Protein AF-A0A523ALB8-F1 (afdb_monomer)

Mean predicted aligned error: 3.82 Å

Solvent-accessible surface area (backbone atoms only — not comparable to full-atom values): 4694 Å² total; per-residue (Å²): 139,84,90,81,88,75,92,64,66,83,56,67,46,86,61,34,48,69,53,73,40,71,79,68,85,43,100,67,68,70,64,42,75,51,79,45,48,79,85,52,91,65,97,73,86,87,86,78,84,86,60,91,80,71,59,71,71,59,57,53,52,58,60,76,71,106

Sequence (66 aa):
MELRRLKGGVTEAEGFQASGVRAGIRSQGLDLALLYCEEGAVPSAGAFTTSLTRAAPVVLTMNHLR

Radius of gyration: 15.39 Å; Cα contacts (8 Å, |Δi|>4): 55; chains: 1; bounding box: 38×24×37 Å

pLDDT: mean 94.92, std 4.91, range [66.94, 98.44]

Foldseek 3Di:
DDDDDDPDDPPVDPQKDKDWDCPPPDPDDTDDMDIDGNVPDDQDDDDDDPDPDDDPVRVVVVVVND

Structure (mmCIF, N/CA/C/O backbone):
data_AF-A0A523ALB8-F1
#
_entry.id   AF-A0A523ALB8-F1
#
loop_
_atom_site.group_PDB
_atom_site.id
_atom_site.type_symbol
_atom_site.label_atom_id
_atom_site.label_alt_id
_atom_site.label_comp_id
_atom_site.label_asym_id
_atom_site.label_entity_id
_atom_site.label_seq_id
_atom_site.pdbx_PDB_ins_code
_atom_site.Cartn_x
_atom_site.Cartn_y
_atom_site.Cartn_z
_atom_site.occupancy
_atom_site.B_iso_or_equiv
_atom_site.auth_seq_id
_atom_site.auth_comp_id
_atom_site.auth_asym_id
_atom_site.auth_atom_id
_atom_site.pdbx_PDB_model_num
ATOM 1 N N . MET A 1 1 ? 19.774 12.519 -20.867 1.00 66.94 1 MET A N 1
ATOM 2 C CA . MET A 1 1 ? 18.612 11.804 -20.307 1.00 66.94 1 MET A CA 1
ATOM 3 C C . MET A 1 1 ? 17.376 12.518 -20.815 1.00 66.94 1 MET A C 1
ATOM 5 O O . MET A 1 1 ? 17.193 13.680 -20.477 1.00 66.94 1 MET A O 1
ATOM 9 N N . GLU A 1 2 ? 16.626 11.898 -21.720 1.00 83.38 2 GLU A N 1
ATOM 10 C CA . GLU A 1 2 ? 15.441 12.513 -22.323 1.00 83.38 2 GLU A CA 1
ATOM 11 C C . GLU A 1 2 ? 14.201 12.075 -21.541 1.00 83.38 2 GLU A C 1
ATOM 13 O O . GLU A 1 2 ? 13.990 10.886 -21.310 1.00 83.38 2 GLU A O 1
ATOM 18 N N . LEU A 1 3 ? 13.412 13.040 -21.070 1.00 87.12 3 LEU A N 1
ATOM 19 C CA . LEU A 1 3 ? 12.193 12.768 -20.317 1.00 87.12 3 LEU A CA 1
ATOM 20 C C . LEU A 1 3 ? 11.033 12.598 -21.296 1.00 87.12 3 LEU A C 1
ATOM 22 O O . LEU A 1 3 ? 10.617 13.554 -21.948 1.00 87.12 3 LEU A O 1
ATOM 26 N N . ARG A 1 4 ? 10.483 11.385 -21.372 1.00 89.50 4 ARG A N 1
ATOM 27 C CA . ARG A 1 4 ? 9.289 11.095 -22.171 1.00 89.50 4 ARG A CA 1
ATOM 28 C C . ARG A 1 4 ? 8.040 11.191 -21.305 1.00 89.50 4 ARG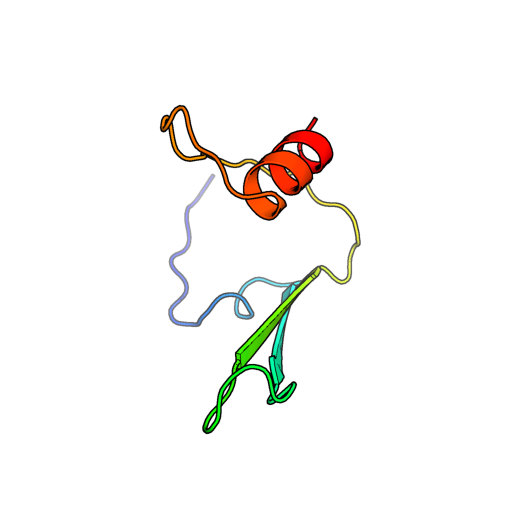 A C 1
ATOM 30 O O . ARG A 1 4 ? 7.925 10.503 -20.294 1.00 89.50 4 ARG A O 1
ATOM 37 N N . ARG A 1 5 ? 7.063 11.994 -21.729 1.00 89.06 5 ARG A N 1
ATOM 38 C CA . ARG A 1 5 ? 5.751 12.051 -21.075 1.00 89.06 5 ARG A CA 1
ATOM 39 C C . ARG A 1 5 ? 4.849 10.936 -21.598 1.00 89.06 5 ARG A C 1
ATOM 41 O O . ARG A 1 5 ? 4.567 10.875 -22.792 1.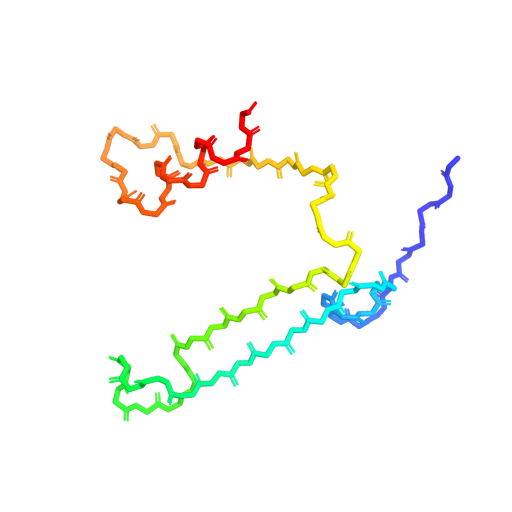00 89.06 5 ARG A O 1
ATOM 48 N N . LEU A 1 6 ? 4.377 10.087 -20.695 1.00 92.69 6 LEU A N 1
ATOM 49 C CA . LEU A 1 6 ? 3.398 9.042 -20.980 1.00 92.69 6 LEU A CA 1
ATOM 50 C C . LEU A 1 6 ? 1.973 9.589 -20.797 1.00 92.69 6 LEU A C 1
ATOM 52 O O . LEU A 1 6 ? 1.751 10.479 -19.975 1.00 92.69 6 LEU A O 1
ATOM 56 N N . LYS A 1 7 ? 1.014 9.092 -21.588 1.00 92.75 7 LYS A N 1
ATOM 57 C CA . LYS A 1 7 ? -0.407 9.479 -21.479 1.00 92.75 7 LYS A CA 1
ATOM 58 C C . LYS A 1 7 ? -1.194 8.593 -20.505 1.00 92.75 7 LYS A C 1
ATOM 60 O O . LYS A 1 7 ? -2.253 9.018 -20.052 1.00 92.75 7 LYS A O 1
ATOM 65 N N . GLY A 1 8 ? -0.701 7.383 -20.236 1.00 92.12 8 GLY A N 1
ATOM 66 C CA . GLY A 1 8 ? -1.341 6.396 -19.371 1.00 92.12 8 GLY A CA 1
ATOM 67 C C . GLY A 1 8 ? -1.104 6.629 -17.876 1.00 92.12 8 GLY A C 1
ATOM 68 O O . GLY A 1 8 ? -0.583 7.662 -17.453 1.00 92.12 8 GLY A O 1
ATOM 69 N N . GLY A 1 9 ? -1.526 5.649 -17.077 1.00 93.62 9 GLY A N 1
ATOM 70 C CA . GLY A 1 9 ? -1.338 5.632 -15.626 1.00 93.62 9 GLY A CA 1
ATOM 71 C C . GLY A 1 9 ? -0.019 4.983 -15.197 1.00 93.62 9 GLY A C 1
ATOM 72 O O . GLY A 1 9 ? 0.926 4.864 -15.972 1.00 93.62 9 GLY A O 1
ATOM 73 N N . VAL A 1 10 ? 0.020 4.520 -13.947 1.00 94.00 10 VAL A N 1
ATOM 74 C CA . VAL A 1 10 ? 1.214 3.904 -13.334 1.00 94.00 10 VAL A CA 1
ATOM 75 C C . VAL A 1 10 ? 1.694 2.624 -14.031 1.00 94.00 10 VAL A C 1
ATOM 77 O O . VAL A 1 10 ? 2.858 2.279 -13.895 1.00 94.00 10 VAL A O 1
ATOM 80 N N . THR A 1 11 ? 0.831 1.949 -14.794 1.00 96.00 11 THR A N 1
ATOM 81 C CA . THR A 1 11 ? 1.150 0.712 -15.532 1.00 96.00 11 THR A CA 1
ATOM 82 C C . THR A 1 11 ? 1.633 0.953 -16.964 1.00 96.00 11 THR A C 1
ATOM 84 O O . THR A 1 11 ? 1.874 0.002 -17.693 1.00 96.00 11 THR A O 1
ATOM 87 N N . GLU A 1 12 ? 1.718 2.210 -17.415 1.00 95.31 12 GLU A N 1
ATOM 88 C CA . GLU A 1 12 ? 2.270 2.536 -18.741 1.00 95.31 12 GLU A CA 1
ATOM 89 C C . GLU A 1 12 ? 3.806 2.448 -18.745 1.00 95.31 12 GLU A C 1
ATOM 91 O O . GLU A 1 12 ? 4.4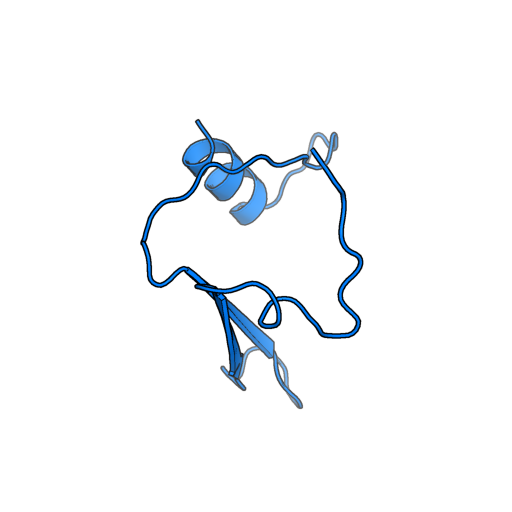32 2.317 -19.794 1.00 95.31 12 GLU A O 1
ATOM 96 N N . ALA A 1 13 ? 4.422 2.554 -17.563 1.00 91.44 13 ALA A N 1
ATOM 97 C CA . ALA A 1 13 ? 5.831 2.252 -17.380 1.00 91.44 13 ALA A CA 1
ATOM 98 C C . ALA A 1 13 ? 6.035 0.731 -17.414 1.00 91.44 13 ALA A C 1
ATOM 100 O O . ALA A 1 13 ? 5.327 -0.011 -16.733 1.00 91.44 13 ALA A O 1
ATOM 101 N N . GLU A 1 14 ? 7.014 0.284 -18.197 1.00 90.94 14 GLU A N 1
ATOM 102 C CA . GLU A 1 14 ? 7.369 -1.132 -18.308 1.00 90.94 14 GLU A CA 1
ATOM 103 C C . GLU A 1 14 ? 7.756 -1.713 -16.937 1.00 90.94 14 GLU A C 1
ATOM 105 O O . GLU A 1 14 ? 8.364 -1.031 -16.111 1.00 90.94 14 GLU A O 1
ATOM 110 N N . GLY A 1 15 ? 7.361 -2.964 -16.684 1.00 93.38 15 GLY A N 1
ATOM 111 C CA . GLY A 1 15 ? 7.661 -3.683 -15.441 1.00 93.38 15 GLY A CA 1
ATOM 112 C C . GLY A 1 15 ? 6.750 -3.363 -14.247 1.00 93.38 15 GLY A C 1
ATOM 113 O O . GLY A 1 15 ? 6.929 -3.968 -13.189 1.00 93.38 15 GLY A O 1
ATOM 114 N N . PHE A 1 16 ? 5.768 -2.458 -14.382 1.00 95.62 16 PHE A N 1
ATOM 115 C CA . PHE A 1 16 ? 4.817 -2.122 -13.313 1.00 95.62 16 PHE A CA 1
ATOM 116 C C . PHE A 1 16 ? 3.401 -2.644 -13.584 1.00 95.62 16 PHE A C 1
ATOM 118 O O . PHE A 1 16 ? 2.767 -2.318 -14.587 1.00 95.62 16 PHE A O 1
ATOM 125 N N . GLN A 1 17 ? 2.853 -3.374 -12.615 1.00 96.75 17 GLN A N 1
ATOM 126 C CA . GLN A 1 17 ? 1.472 -3.847 -12.594 1.00 96.75 17 GLN A CA 1
ATOM 127 C C . GLN A 1 17 ? 0.693 -3.182 -11.462 1.00 96.75 17 GLN A C 1
ATOM 129 O O . GLN A 1 17 ? 1.234 -2.920 -10.389 1.00 96.75 17 GLN A O 1
ATOM 134 N N . ALA A 1 18 ? -0.603 -2.949 -11.658 1.00 97.50 18 ALA A N 1
ATOM 135 C CA . ALA A 1 18 ? -1.460 -2.421 -10.607 1.00 97.50 18 ALA A CA 1
ATOM 136 C C . ALA A 1 18 ? -2.840 -3.074 -10.623 1.00 97.50 18 ALA A C 1
ATOM 138 O O . ALA A 1 18 ? -3.357 -3.441 -11.676 1.00 97.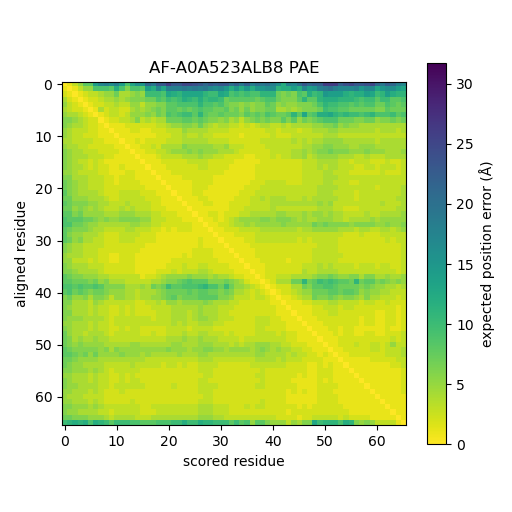50 18 ALA A O 1
ATOM 139 N N . SER A 1 19 ? -3.453 -3.183 -9.448 1.00 98.06 19 SER A N 1
ATOM 140 C CA . SER A 1 19 ? -4.828 -3.649 -9.306 1.00 98.06 19 SER A CA 1
ATOM 141 C C . SER A 1 19 ? -5.540 -2.923 -8.173 1.00 98.06 19 SER A C 1
ATOM 143 O O . SER A 1 19 ? -4.923 -2.498 -7.196 1.00 98.06 19 SER A O 1
ATOM 145 N N . GLY A 1 20 ? -6.854 -2.782 -8.315 1.00 98.06 20 GLY A N 1
ATOM 146 C CA . GLY A 1 20 ? -7.750 -2.265 -7.292 1.00 98.06 20 GLY A CA 1
ATOM 147 C C . GLY A 1 20 ? -8.853 -3.279 -7.032 1.00 98.06 20 GLY A C 1
ATOM 148 O O . GLY A 1 20 ? -9.473 -3.773 -7.972 1.00 98.06 20 GLY A O 1
ATOM 149 N N . VAL A 1 21 ? -9.115 -3.583 -5.764 1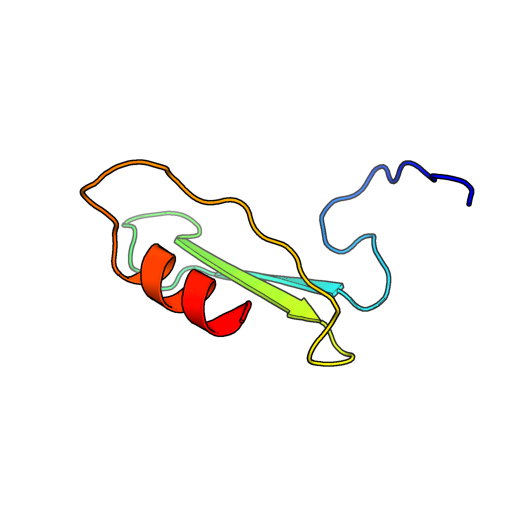.00 98.19 21 VAL A N 1
ATOM 150 C CA . VAL A 1 21 ? -10.117 -4.574 -5.359 1.00 98.19 21 VAL A CA 1
ATOM 151 C C . VAL A 1 21 ? -11.081 -4.002 -4.325 1.00 98.19 21 VAL A C 1
ATOM 153 O O . VAL A 1 21 ? -10.830 -2.964 -3.708 1.00 98.19 21 VAL A O 1
ATOM 156 N N . ARG A 1 22 ? -12.207 -4.698 -4.146 1.00 98.19 22 ARG A N 1
ATOM 157 C CA . ARG A 1 22 ? -13.117 -4.494 -3.019 1.00 98.19 22 ARG A CA 1
ATOM 158 C C . ARG A 1 22 ? -12.778 -5.501 -1.919 1.00 98.19 22 ARG A C 1
ATOM 160 O O . ARG A 1 22 ? -13.260 -6.628 -1.943 1.00 98.19 22 ARG A O 1
ATOM 167 N N . ALA A 1 23 ? -11.954 -5.074 -0.973 1.00 98.06 23 ALA A N 1
ATOM 168 C CA . ALA A 1 23 ? -11.575 -5.801 0.231 1.00 98.06 23 ALA A CA 1
ATOM 169 C C . ALA A 1 23 ? -12.644 -5.734 1.341 1.00 98.06 23 ALA A C 1
ATOM 171 O O . ALA A 1 23 ? -12.592 -6.526 2.277 1.00 98.06 23 ALA A O 1
ATOM 172 N N . GLY A 1 24 ? -13.625 -4.826 1.241 1.00 98.00 24 GLY A N 1
ATOM 173 C CA . GLY A 1 24 ? -14.736 -4.714 2.196 1.00 98.00 24 GLY A CA 1
ATOM 174 C C . GLY A 1 24 ? -14.463 -3.775 3.375 1.00 98.00 24 GLY A C 1
ATOM 175 O O . GLY A 1 24 ? -15.179 -3.820 4.371 1.00 98.00 24 GLY A O 1
ATOM 176 N N . ILE A 1 25 ? -13.452 -2.914 3.255 1.00 97.94 25 ILE A N 1
ATOM 177 C CA . ILE A 1 25 ? -13.140 -1.835 4.201 1.00 97.94 25 ILE A CA 1
ATOM 178 C C . ILE A 1 25 ? -14.165 -0.704 4.048 1.00 97.94 25 ILE A C 1
ATOM 180 O O . ILE A 1 25 ? -14.605 -0.111 5.032 1.00 97.94 25 ILE A O 1
ATOM 184 N N . ARG A 1 26 ? -14.567 -0.410 2.804 1.00 97.19 26 ARG A N 1
ATOM 185 C CA . ARG A 1 26 ? -15.622 0.558 2.493 1.00 97.19 26 ARG A CA 1
ATOM 186 C C . ARG A 1 26 ? -16.928 -0.168 2.179 1.00 97.19 26 ARG A C 1
ATOM 188 O O . ARG A 1 26 ? -16.946 -1.259 1.615 1.00 97.19 26 ARG A O 1
ATOM 195 N N . SER A 1 27 ? -18.053 0.477 2.486 1.00 96.69 27 SER A N 1
ATOM 196 C CA . SER A 1 27 ?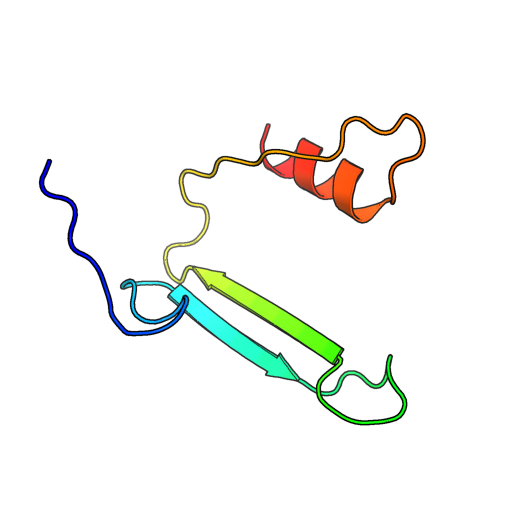 -19.388 -0.065 2.199 1.00 96.69 27 SER A CA 1
ATOM 197 C C . SER A 1 27 ? -19.624 -0.303 0.700 1.00 96.69 27 SER A C 1
ATOM 199 O O . SER A 1 27 ? -20.238 -1.303 0.323 1.00 96.69 27 SER A O 1
ATOM 201 N N . GLN A 1 28 ? -19.097 0.561 -0.171 1.00 96.88 28 GLN A N 1
ATOM 202 C CA . GLN A 1 28 ? -19.251 0.478 -1.628 1.00 96.88 28 GLN A CA 1
ATOM 203 C C . GLN A 1 28 ? -17.964 0.864 -2.368 1.00 96.88 28 GLN A C 1
ATOM 205 O O . GLN A 1 28 ? -17.149 1.616 -1.844 1.00 96.88 28 GLN A O 1
ATOM 210 N N . GLY A 1 29 ? -17.803 0.379 -3.604 1.00 98.0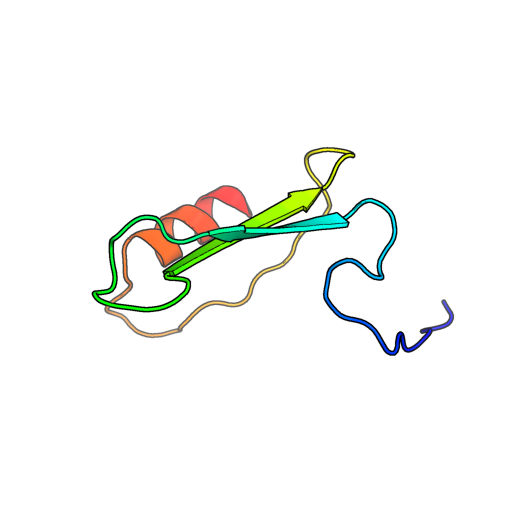0 29 GLY A N 1
ATOM 211 C CA . GLY A 1 29 ? -16.662 0.680 -4.480 1.00 98.00 29 GLY A CA 1
ATOM 212 C C . GLY A 1 29 ? -15.344 -0.009 -4.090 1.00 98.00 29 GLY A C 1
ATOM 213 O O . GLY A 1 29 ? -15.289 -0.751 -3.114 1.00 98.00 29 GLY A O 1
ATOM 214 N N . LEU A 1 30 ? -14.287 0.245 -4.872 1.00 98.44 30 LEU A N 1
ATOM 215 C CA . LEU A 1 30 ? -12.922 -0.239 -4.602 1.00 98.44 30 LEU A CA 1
ATOM 216 C C . LEU A 1 30 ? -12.337 0.459 -3.370 1.00 98.44 30 LEU A C 1
ATOM 218 O O . LEU A 1 30 ? -12.589 1.648 -3.168 1.00 98.44 30 LEU A O 1
ATOM 222 N N . ASP A 1 31 ? -11.574 -0.257 -2.556 1.00 98.38 31 ASP A N 1
ATOM 223 C CA . ASP A 1 31 ? -11.082 0.234 -1.258 1.00 98.38 31 ASP A CA 1
ATOM 224 C C . ASP A 1 31 ? -9.677 -0.263 -0.887 1.00 98.38 31 ASP A C 1
ATOM 226 O O . ASP A 1 31 ? -9.121 0.170 0.122 1.00 98.38 31 ASP A O 1
ATOM 230 N N . LEU A 1 32 ? -9.078 -1.105 -1.727 1.00 98.19 32 LEU A N 1
ATOM 231 C CA . LEU A 1 32 ? -7.691 -1.530 -1.620 1.00 98.19 32 LEU A CA 1
ATOM 232 C C . LEU A 1 32 ? -7.038 -1.463 -3.000 1.00 98.19 32 LEU A C 1
ATOM 234 O O . LEU A 1 32 ? -7.625 -1.898 -3.990 1.00 98.19 32 LEU A O 1
ATOM 238 N N . ALA A 1 33 ? -5.818 -0.936 -3.056 1.00 98.12 33 ALA A N 1
ATOM 239 C CA . ALA A 1 33 ? -5.012 -0.878 -4.267 1.00 98.12 33 ALA A CA 1
ATOM 240 C C . ALA A 1 33 ? -3.628 -1.478 -4.014 1.00 98.12 33 ALA A C 1
ATOM 242 O O . ALA A 1 33 ? -3.081 -1.347 -2.918 1.00 98.12 33 ALA A O 1
ATOM 243 N N . LEU A 1 34 ? -3.068 -2.105 -5.044 1.00 97.69 34 LEU A N 1
ATOM 244 C CA . LEU A 1 34 ? -1.713 -2.636 -5.062 1.00 97.69 34 LEU A CA 1
ATOM 245 C C . LEU A 1 34 ? -1.002 -2.154 -6.327 1.00 97.69 34 LEU A C 1
ATOM 247 O O . LEU A 1 34 ? -1.563 -2.233 -7.418 1.00 97.69 34 LEU A O 1
ATOM 251 N N . LEU A 1 35 ? 0.230 -1.679 -6.159 1.00 96.69 35 LEU A N 1
ATOM 252 C CA . LEU A 1 35 ? 1.198 -1.434 -7.224 1.00 96.69 35 LEU A CA 1
ATOM 253 C C . LEU A 1 35 ? 2.361 -2.399 -6.997 1.00 96.69 35 LEU A C 1
ATOM 255 O O . LEU A 1 35 ? 2.852 -2.516 -5.875 1.00 96.69 35 LEU A O 1
ATOM 259 N N . TYR A 1 36 ? 2.774 -3.087 -8.049 1.00 96.00 36 TYR A N 1
ATOM 260 C CA . TYR A 1 36 ? 3.778 -4.135 -8.008 1.00 96.00 36 TYR A CA 1
ATOM 261 C C . TYR A 1 36 ? 4.779 -3.944 -9.147 1.00 96.00 36 TYR A C 1
ATOM 263 O O . TYR A 1 36 ? 4.388 -3.585 -10.255 1.00 96.00 36 TYR A O 1
ATOM 271 N N . CYS A 1 37 ? 6.060 -4.172 -8.864 1.00 96.38 37 CYS A N 1
ATOM 272 C CA . CYS A 1 37 ? 7.103 -4.235 -9.878 1.00 96.38 37 CYS A CA 1
ATOM 273 C C . CYS A 1 37 ? 7.506 -5.695 -10.081 1.00 96.38 37 CYS A C 1
ATOM 275 O O . CYS A 1 37 ? 7.886 -6.369 -9.121 1.00 96.38 37 CYS A O 1
ATOM 277 N N . GLU A 1 38 ? 7.424 -6.172 -11.320 1.00 94.44 38 GLU A N 1
ATOM 278 C CA . GLU A 1 38 ? 7.746 -7.558 -11.680 1.00 94.44 38 GLU A CA 1
ATOM 279 C C . GLU A 1 38 ? 9.222 -7.894 -11.429 1.00 94.44 38 GLU A C 1
ATOM 281 O O . GLU A 1 38 ? 9.554 -9.020 -11.067 1.00 94.44 38 GLU A O 1
ATOM 286 N N . GLU A 1 39 ? 10.104 -6.900 -11.550 1.00 90.25 39 GLU A N 1
ATOM 287 C CA . GLU A 1 39 ? 11.549 -7.043 -11.340 1.00 90.25 39 GLU A CA 1
ATOM 288 C C . GLU A 1 39 ? 11.944 -7.083 -9.850 1.00 90.25 39 GLU A C 1
ATOM 290 O O . GLU A 1 39 ? 13.098 -7.346 -9.512 1.00 90.25 39 GLU A O 1
ATOM 295 N N . GLY A 1 40 ? 10.990 -6.866 -8.936 1.00 90.75 40 GLY A N 1
ATOM 296 C CA . GLY A 1 40 ? 11.210 -6.899 -7.492 1.00 90.75 40 GLY A CA 1
ATOM 297 C C . GLY A 1 40 ? 11.537 -5.529 -6.894 1.00 90.75 40 GLY A C 1
ATOM 298 O O . GLY A 1 40 ? 10.827 -4.549 -7.124 1.00 90.75 40 GLY A O 1
ATOM 299 N N . ALA A 1 41 ? 12.556 -5.469 -6.031 1.00 88.56 41 ALA A N 1
ATOM 300 C CA . ALA A 1 41 ? 12.940 -4.231 -5.356 1.00 88.56 41 ALA A CA 1
ATOM 301 C C . ALA A 1 41 ? 13.637 -3.275 -6.335 1.00 88.56 41 ALA A C 1
ATOM 303 O O . ALA A 1 41 ? 14.644 -3.628 -6.943 1.00 88.56 41 ALA A O 1
ATOM 304 N N . VAL A 1 42 ? 13.127 -2.048 -6.440 1.00 91.50 42 VAL A N 1
ATOM 305 C CA . VAL A 1 42 ? 13.646 -1.018 -7.351 1.00 91.50 42 VAL A CA 1
ATOM 306 C C . VAL A 1 42 ? 14.125 0.216 -6.585 1.00 91.50 42 VAL A C 1
ATOM 308 O O . VAL A 1 42 ? 13.591 0.506 -5.504 1.00 91.50 42 VAL A O 1
ATOM 311 N N . PRO A 1 43 ? 15.089 0.987 -7.131 1.00 93.19 43 PRO A N 1
ATOM 312 C CA . PRO A 1 43 ? 15.467 2.277 -6.568 1.00 93.19 43 PRO A CA 1
ATOM 313 C C . PRO A 1 43 ? 14.233 3.153 -6.354 1.00 93.19 43 PRO A C 1
ATOM 315 O O . PRO A 1 43 ? 13.481 3.439 -7.283 1.00 93.19 43 PRO A O 1
ATOM 318 N N . SER A 1 44 ? 14.021 3.553 -5.105 1.00 95.06 44 SER A N 1
ATOM 319 C CA . SER A 1 44 ? 12.804 4.227 -4.666 1.00 95.06 44 SER A CA 1
ATOM 320 C C . SER A 1 44 ? 13.158 5.437 -3.813 1.00 95.06 44 SER A C 1
ATOM 322 O O . SER A 1 44 ? 14.135 5.427 -3.069 1.00 95.06 44 SER A O 1
ATOM 324 N N . ALA A 1 45 ? 12.346 6.484 -3.906 1.00 96.62 45 ALA A N 1
ATOM 325 C CA . ALA A 1 45 ? 12.453 7.671 -3.071 1.00 96.62 45 ALA A CA 1
ATOM 326 C C . ALA A 1 45 ? 11.058 8.068 -2.583 1.00 96.62 45 ALA A C 1
ATOM 328 O O . ALA A 1 45 ? 10.067 7.881 -3.287 1.00 96.62 45 ALA A O 1
ATOM 329 N N . GLY A 1 46 ? 10.981 8.622 -1.375 1.00 96.06 46 GLY A N 1
ATOM 330 C CA . GLY A 1 46 ? 9.719 9.012 -0.758 1.00 96.06 46 GLY A CA 1
ATOM 331 C C . GLY A 1 46 ? 9.859 10.301 0.037 1.00 96.06 46 GLY A C 1
ATOM 332 O O . GLY A 1 46 ? 10.841 10.503 0.748 1.00 96.06 46 GLY A O 1
ATOM 333 N N . ALA A 1 47 ? 8.854 11.163 -0.074 1.00 97.62 47 ALA A N 1
ATOM 334 C CA . ALA A 1 47 ? 8.652 12.298 0.814 1.00 97.62 47 ALA A CA 1
ATOM 335 C C . ALA A 1 47 ? 7.420 12.023 1.679 1.00 97.62 47 ALA A C 1
ATOM 337 O O . ALA A 1 47 ? 6.443 11.430 1.223 1.00 97.62 47 ALA A O 1
ATOM 338 N N . PHE A 1 48 ? 7.462 12.452 2.935 1.00 97.44 48 PHE A N 1
ATOM 339 C CA . PHE A 1 48 ? 6.441 12.121 3.923 1.00 97.44 48 PHE A CA 1
ATOM 340 C C . PHE A 1 48 ? 5.981 13.365 4.681 1.00 97.44 48 PHE A C 1
ATOM 342 O O . PHE A 1 48 ? 6.654 14.394 4.681 1.00 97.44 48 PHE A O 1
ATOM 349 N N . THR A 1 49 ? 4.845 13.258 5.374 1.00 97.31 49 THR A N 1
ATOM 350 C CA . THR A 1 49 ? 4.325 14.354 6.202 1.00 97.31 49 THR A CA 1
ATOM 351 C C . THR A 1 49 ? 5.292 14.756 7.325 1.00 97.31 49 THR A C 1
ATOM 353 O O . THR A 1 49 ? 5.896 13.912 7.998 1.00 97.31 49 THR A O 1
ATOM 356 N N . THR A 1 50 ? 5.396 16.065 7.559 1.00 96.94 50 THR A N 1
ATOM 357 C CA . THR A 1 50 ? 6.191 16.672 8.637 1.00 96.94 50 THR A CA 1
ATOM 358 C C . THR A 1 50 ? 5.441 16.748 9.967 1.00 96.94 50 THR A C 1
ATOM 360 O O . THR A 1 50 ? 6.042 17.121 10.972 1.00 96.94 50 THR A O 1
ATOM 363 N N . SER A 1 51 ? 4.160 16.358 9.999 1.00 97.50 51 SER A N 1
ATOM 364 C CA . SER A 1 51 ? 3.357 16.302 11.225 1.00 97.50 51 SER A CA 1
ATOM 365 C C . SER A 1 51 ? 4.045 15.484 12.323 1.00 97.50 51 SER A C 1
ATOM 367 O O . SER A 1 51 ? 4.663 14.449 12.057 1.00 97.50 51 SER A O 1
ATOM 369 N N . LEU A 1 52 ? 3.890 15.928 13.573 1.00 96.50 52 LEU A N 1
ATOM 370 C CA . LEU A 1 52 ? 4.363 15.197 14.750 1.00 96.50 52 LEU A CA 1
ATOM 371 C C . LEU A 1 52 ? 3.564 13.903 14.964 1.00 96.50 52 LEU A C 1
ATOM 373 O O . LEU A 1 52 ? 4.135 12.873 15.316 1.00 96.50 52 LEU A O 1
ATOM 377 N N . THR A 1 53 ? 2.260 13.932 14.688 1.00 96.88 53 THR A N 1
ATOM 378 C CA . THR A 1 53 ? 1.385 12.757 14.676 1.00 96.88 53 THR A CA 1
ATOM 379 C C . THR A 1 53 ? 1.410 12.105 13.298 1.00 96.88 53 THR A C 1
ATOM 381 O O . THR A 1 53 ? 0.924 12.670 12.316 1.00 96.88 53 THR A O 1
ATOM 384 N N . ARG A 1 54 ? 1.979 10.896 13.225 1.00 97.88 54 ARG A N 1
ATOM 385 C CA . ARG A 1 54 ? 2.080 10.089 12.001 1.00 97.88 54 ARG A CA 1
ATOM 386 C C . ARG A 1 54 ? 1.315 8.786 12.171 1.00 97.88 54 ARG A C 1
ATOM 388 O O . ARG A 1 54 ? 1.404 8.144 13.213 1.00 97.88 54 ARG A O 1
ATOM 395 N N . ALA A 1 55 ? 0.592 8.386 11.131 1.00 98.25 55 ALA A N 1
ATOM 396 C CA . ALA A 1 55 ? -0.059 7.085 11.103 1.00 98.25 55 ALA A CA 1
ATOM 397 C C . ALA A 1 55 ? 0.982 5.961 10.949 1.00 98.25 55 ALA A C 1
ATOM 399 O O . ALA A 1 55 ? 2.022 6.152 10.314 1.00 98.25 55 ALA A O 1
ATOM 400 N N . ALA A 1 56 ? 0.665 4.772 11.463 1.00 98.25 56 ALA A N 1
ATOM 401 C CA . ALA A 1 56 ? 1.501 3.576 11.341 1.00 98.25 56 ALA A CA 1
ATOM 402 C C . ALA A 1 56 ? 2.045 3.298 9.917 1.00 98.25 56 ALA A C 1
ATOM 404 O O . ALA A 1 56 ? 3.250 3.066 9.806 1.00 98.25 56 ALA A O 1
ATOM 405 N N . PRO A 1 57 ? 1.253 3.380 8.818 1.00 98.12 57 PRO A N 1
ATOM 406 C CA . PRO A 1 57 ? 1.778 3.115 7.474 1.00 98.12 57 PRO A CA 1
ATOM 407 C C . PRO A 1 57 ? 2.866 4.099 7.037 1.00 98.12 57 PRO A C 1
ATOM 409 O O . PRO A 1 57 ? 3.760 3.722 6.290 1.00 98.12 57 PRO A O 1
ATOM 412 N N . VAL A 1 58 ? 2.844 5.341 7.530 1.00 98.12 58 VAL A N 1
ATOM 413 C CA . VAL A 1 58 ? 3.897 6.315 7.216 1.00 98.12 58 VAL A CA 1
ATOM 414 C C . VAL A 1 58 ? 5.226 5.867 7.821 1.00 98.12 58 VAL A C 1
ATOM 416 O O . VAL A 1 58 ? 6.244 5.878 7.138 1.00 98.12 58 VAL A O 1
ATOM 419 N N . VAL A 1 59 ? 5.209 5.432 9.084 1.00 97.69 59 VAL A N 1
ATOM 420 C CA . VAL A 1 59 ? 6.412 4.962 9.787 1.00 97.69 59 VAL A CA 1
ATOM 421 C C . VAL A 1 59 ? 6.960 3.688 9.144 1.00 97.69 59 VAL A C 1
ATOM 423 O O . VAL A 1 59 ? 8.165 3.580 8.929 1.00 97.69 59 VAL A O 1
ATOM 426 N N . LEU A 1 60 ? 6.080 2.747 8.793 1.00 98.31 60 LEU A N 1
ATOM 427 C CA . LEU A 1 60 ? 6.473 1.501 8.137 1.00 98.31 60 LEU A CA 1
ATOM 428 C C . LEU A 1 60 ? 7.154 1.766 6.786 1.00 98.31 60 LEU A C 1
ATOM 430 O O . LEU A 1 60 ? 8.256 1.281 6.550 1.00 98.31 60 LEU A O 1
ATOM 434 N N . THR A 1 61 ? 6.546 2.589 5.927 1.00 98.06 61 THR A N 1
ATOM 435 C CA . THR A 1 61 ? 7.113 2.900 4.608 1.00 98.06 61 THR A CA 1
ATOM 436 C C . THR A 1 61 ? 8.420 3.687 4.708 1.00 98.06 61 THR A C 1
ATOM 438 O O . THR A 1 61 ? 9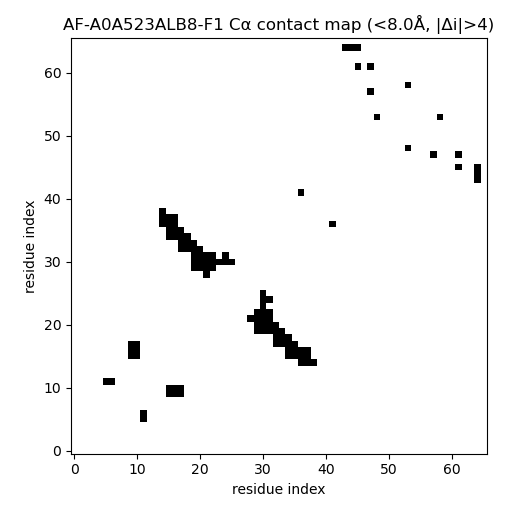.336 3.416 3.940 1.00 98.06 61 THR A O 1
ATOM 441 N N . MET A 1 62 ? 8.566 4.608 5.671 1.00 97.31 62 MET A N 1
ATOM 442 C CA . MET A 1 62 ? 9.855 5.271 5.929 1.00 97.31 62 MET A CA 1
ATOM 443 C C . MET A 1 62 ? 10.970 4.269 6.234 1.00 97.31 62 MET A C 1
ATOM 445 O O . MET A 1 62 ? 12.090 4.458 5.774 1.00 97.31 62 MET A O 1
ATOM 449 N N . ASN A 1 63 ? 10.674 3.223 7.011 1.00 97.06 63 ASN A N 1
ATOM 450 C CA . ASN A 1 63 ? 11.658 2.201 7.355 1.00 97.06 63 ASN A CA 1
ATOM 451 C C . ASN A 1 63 ? 12.006 1.304 6.162 1.00 97.06 63 ASN A C 1
ATOM 453 O O . ASN A 1 63 ? 13.156 0.911 6.047 1.00 97.06 63 ASN A O 1
ATOM 457 N N . HIS A 1 64 ? 11.055 1.010 5.270 1.00 96.00 64 HIS A N 1
ATOM 458 C CA . HIS A 1 64 ? 11.314 0.214 4.061 1.00 96.00 64 HIS A CA 1
ATOM 459 C C . HIS A 1 64 ? 12.121 0.952 2.982 1.00 96.00 64 HIS A C 1
A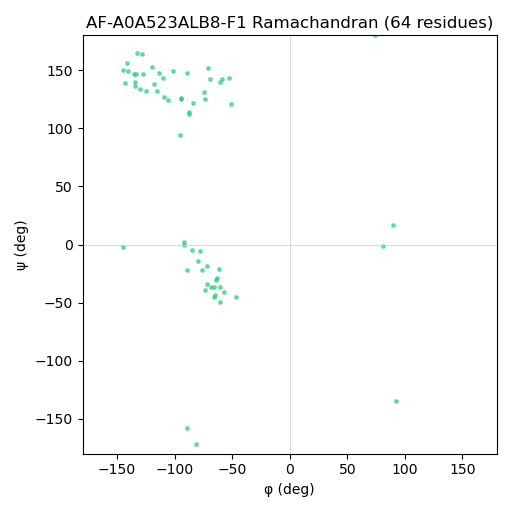TOM 461 O O . HIS A 1 64 ? 12.646 0.306 2.083 1.00 96.00 64 HIS A O 1
ATOM 467 N N . LEU A 1 65 ? 12.196 2.287 3.039 1.00 95.00 65 LEU A N 1
ATOM 468 C CA . LEU A 1 65 ? 13.008 3.091 2.116 1.00 95.00 65 LEU A CA 1
ATOM 469 C C . LEU A 1 65 ? 14.435 3.369 2.632 1.00 95.00 65 LEU A C 1
ATOM 471 O O . LEU A 1 65 ? 15.165 4.113 1.978 1.00 95.00 65 LEU A O 1
ATOM 475 N N . ARG A 1 66 ? 14.811 2.840 3.803 1.00 84.50 66 ARG A N 1
ATOM 476 C CA . ARG A 1 66 ? 16.162 2.942 4.383 1.00 84.50 66 ARG A CA 1
ATOM 477 C C . ARG A 1 66 ? 16.967 1.687 4.092 1.00 84.50 66 ARG A C 1
ATOM 479 O O . ARG A 1 66 ? 18.183 1.852 3.869 1.00 84.50 66 ARG A O 1
#

Secondary structure (DSSP, 8-state):
---PPPSS-TTSSTTEEEEEE--SSSSSS--EEEEEETT-S----------SS--HHHHHHHHHT-

Nearest PDB structures (foldseek):
  6z1p-assembly1_BR  TM=4.326E-01  e=9.105E+00  Tetrahymena thermophila SB210
  6vmi-assembly1_a  TM=2.654E-01  e=9.766E+00  Homo sapiens